Protein AF-A0A426SH55-F1 (afdb_monomer_lite)

Structure (mmCIF, N/CA/C/O backbone):
data_AF-A0A426SH55-F1
#
_entry.id   AF-A0A426SH55-F1
#
loop_
_atom_site.group_PDB
_atom_site.id
_atom_site.type_symbol
_atom_site.label_atom_id
_atom_site.label_alt_id
_atom_site.label_comp_id
_atom_site.label_asym_id
_atom_site.label_entity_id
_atom_site.label_seq_id
_atom_site.pdbx_PDB_ins_code
_atom_site.Cartn_x
_atom_site.Cartn_y
_atom_site.Cartn_z
_atom_site.occupancy
_atom_site.B_iso_or_equiv
_atom_site.auth_seq_id
_atom_site.auth_comp_id
_atom_site.auth_asym_id
_atom_site.auth_atom_id
_atom_site.pdbx_PDB_model_num
ATOM 1 N N . MET A 1 1 ? -6.115 3.523 8.855 1.00 94.12 1 MET A N 1
ATOM 2 C CA . MET A 1 1 ? -4.744 3.290 8.338 1.00 94.12 1 MET A CA 1
ATOM 3 C C . MET A 1 1 ? -4.832 2.738 6.921 1.00 94.12 1 MET A C 1
AT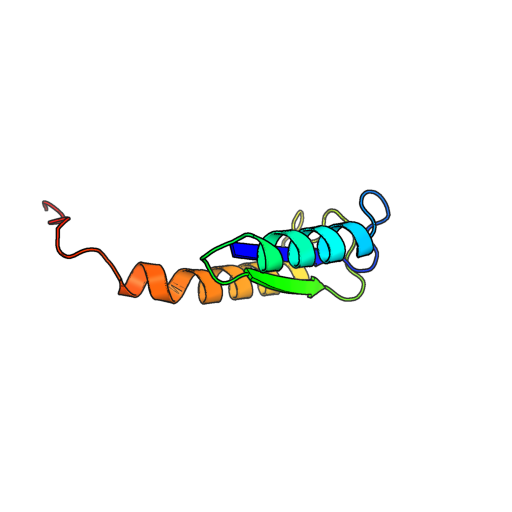OM 5 O O . MET A 1 1 ? -5.774 2.000 6.648 1.00 94.12 1 MET A O 1
ATOM 9 N N . LEU A 1 2 ? -3.887 3.084 6.045 1.00 96.94 2 LEU A N 1
ATOM 10 C CA . LEU A 1 2 ? -3.792 2.583 4.670 1.00 96.94 2 LEU A CA 1
ATOM 11 C C . LEU A 1 2 ? -2.449 1.857 4.476 1.00 96.94 2 LEU A C 1
ATOM 13 O O . LEU A 1 2 ? -1.415 2.395 4.860 1.00 96.94 2 LEU A O 1
ATOM 17 N N . VAL A 1 3 ? -2.470 0.656 3.891 1.00 97.62 3 VAL A N 1
ATOM 18 C CA . VAL A 1 3 ? -1.282 -0.138 3.525 1.00 97.62 3 VAL A CA 1
ATOM 19 C C . VAL A 1 3 ? -1.241 -0.300 2.004 1.00 97.62 3 VAL A C 1
ATOM 21 O O . VAL A 1 3 ? -2.208 -0.780 1.415 1.00 97.62 3 VAL A O 1
ATOM 24 N N . LEU A 1 4 ? -0.138 0.083 1.363 1.00 97.31 4 LEU A N 1
ATOM 25 C CA . LEU A 1 4 ? 0.071 -0.053 -0.082 1.00 97.31 4 LEU A CA 1
ATOM 26 C C . LEU A 1 4 ? 1.308 -0.913 -0.332 1.00 97.31 4 LEU A C 1
ATOM 28 O O . LEU A 1 4 ? 2.333 -0.668 0.299 1.00 97.31 4 LEU A O 1
ATOM 32 N N . HIS A 1 5 ? 1.228 -1.902 -1.228 1.00 98.00 5 HIS A N 1
ATOM 33 C CA . HIS A 1 5 ? 2.365 -2.796 -1.488 1.00 98.00 5 HIS A CA 1
ATOM 34 C C . HIS A 1 5 ? 2.473 -3.248 -2.944 1.00 98.00 5 HIS A C 1
ATOM 36 O O . HIS A 1 5 ? 1.463 -3.502 -3.598 1.00 98.00 5 HIS A O 1
ATOM 42 N N . GLY A 1 6 ? 3.693 -3.399 -3.457 1.00 97.62 6 GLY A N 1
ATOM 43 C CA . GLY A 1 6 ? 3.936 -3.937 -4.797 1.00 97.62 6 GLY A CA 1
ATOM 44 C C . GLY A 1 6 ? 3.883 -5.466 -4.835 1.00 97.62 6 GLY A C 1
ATOM 45 O O . GLY A 1 6 ? 4.518 -6.133 -4.024 1.00 97.62 6 GLY A O 1
ATOM 46 N N . THR A 1 7 ? 3.160 -6.059 -5.790 1.00 98.00 7 THR A N 1
ATOM 47 C CA . THR A 1 7 ? 3.007 -7.531 -5.831 1.00 98.00 7 THR A CA 1
ATOM 48 C C . THR A 1 7 ? 4.281 -8.283 -6.221 1.00 98.00 7 THR A C 1
ATOM 50 O O . THR A 1 7 ? 4.325 -9.501 -6.068 1.00 98.00 7 THR A O 1
ATOM 53 N N . LEU A 1 8 ? 5.282 -7.597 -6.779 1.00 97.69 8 LEU A N 1
ATOM 54 C CA . LEU A 1 8 ? 6.562 -8.180 -7.191 1.00 97.69 8 LEU A CA 1
ATOM 55 C C . LEU A 1 8 ? 7.738 -7.664 -6.352 1.00 97.69 8 LEU A C 1
ATOM 57 O O . LEU A 1 8 ? 8.880 -7.790 -6.785 1.00 97.69 8 LEU A O 1
ATOM 61 N N . ASP A 1 9 ? 7.478 -7.083 -5.181 1.00 97.69 9 ASP A N 1
ATOM 62 C CA . ASP A 1 9 ? 8.527 -6.707 -4.237 1.00 97.69 9 ASP A CA 1
ATOM 63 C C . ASP A 1 9 ? 9.350 -7.942 -3.820 1.00 97.69 9 ASP A C 1
ATOM 65 O O . ASP A 1 9 ? 8.834 -8.897 -3.232 1.00 97.69 9 ASP A O 1
ATOM 69 N N . ASN A 1 10 ? 10.635 -7.925 -4.173 1.00 95.31 10 ASN A N 1
ATOM 70 C CA . ASN A 1 10 ? 11.596 -8.989 -3.902 1.00 95.31 10 ASN A CA 1
ATOM 71 C C . ASN A 1 10 ? 12.435 -8.749 -2.636 1.00 95.31 10 ASN A C 1
ATOM 73 O O . ASN A 1 10 ? 13.206 -9.630 -2.256 1.00 95.31 10 ASN A O 1
ATOM 77 N N . TRP A 1 11 ? 12.315 -7.582 -2.001 1.00 97.50 11 TRP A N 1
ATOM 78 C CA . TRP A 1 11 ? 12.973 -7.259 -0.732 1.00 97.50 11 TRP A CA 1
ATOM 79 C C . TRP A 1 11 ? 12.040 -7.552 0.441 1.00 97.50 11 TRP A C 1
ATOM 81 O O . TRP A 1 11 ? 12.456 -8.138 1.439 1.00 97.50 11 TRP A O 1
ATOM 91 N N . VAL A 1 12 ? 10.766 -7.192 0.288 1.00 97.06 12 VAL A N 1
ATOM 92 C CA . VAL A 1 12 ? 9.697 -7.406 1.264 1.00 97.06 12 VAL A CA 1
ATOM 93 C C . VAL A 1 12 ? 8.529 -8.083 0.539 1.00 97.06 12 VAL A C 1
ATOM 95 O O . VAL A 1 12 ? 7.730 -7.409 -0.111 1.00 97.06 12 VAL A O 1
ATOM 98 N N . PRO A 1 13 ? 8.398 -9.420 0.604 1.00 97.19 13 PRO A N 1
ATOM 99 C CA . PRO A 1 13 ? 7.347 -10.127 -0.121 1.00 97.19 13 PRO A CA 1
ATOM 100 C C . PRO A 1 13 ? 5.945 -9.623 0.237 1.00 97.19 13 PRO A C 1
ATOM 102 O O . PRO A 1 13 ? 5.644 -9.394 1.408 1.00 97.19 13 PRO A O 1
ATOM 105 N N . VAL A 1 14 ? 5.047 -9.548 -0.755 1.00 98.31 14 VAL A N 1
ATOM 106 C CA . VAL A 1 14 ? 3.663 -9.048 -0.588 1.00 98.31 14 VAL A CA 1
ATOM 107 C C . VAL A 1 14 ? 2.882 -9.732 0.539 1.00 98.31 14 VAL A C 1
ATOM 109 O O . VAL A 1 14 ? 2.022 -9.114 1.164 1.00 98.31 14 VAL A O 1
ATOM 112 N N . GLN A 1 15 ? 3.212 -10.986 0.859 1.00 98.44 15 GLN A N 1
ATOM 113 C CA . GLN A 1 15 ? 2.590 -11.696 1.971 1.00 98.44 15 GLN A CA 1
ATOM 114 C C . GLN A 1 15 ? 2.818 -10.993 3.318 1.00 98.44 15 GLN A C 1
ATOM 116 O O . GLN A 1 15 ? 1.890 -10.925 4.113 1.00 98.44 15 GLN A O 1
ATOM 121 N N . GLN A 1 16 ? 3.981 -10.375 3.543 1.00 98.31 16 GLN A N 1
ATOM 122 C CA . GLN A 1 16 ? 4.245 -9.643 4.786 1.00 98.31 16 GLN A CA 1
ATOM 123 C C . GLN A 1 16 ? 3.329 -8.420 4.937 1.00 98.31 16 GLN A C 1
ATOM 125 O O . GLN A 1 16 ? 2.837 -8.145 6.030 1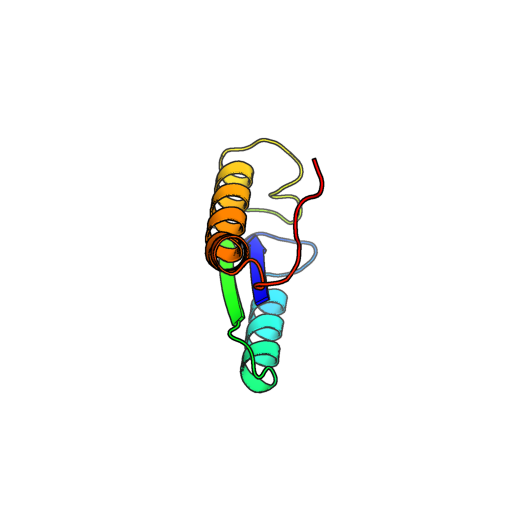.00 98.31 16 GLN A O 1
ATOM 130 N N . ALA A 1 17 ? 3.028 -7.717 3.840 1.00 98.12 17 ALA A N 1
ATOM 131 C CA . ALA A 1 17 ? 2.071 -6.611 3.856 1.00 98.12 17 ALA A CA 1
ATOM 132 C C . ALA A 1 17 ? 0.634 -7.090 4.128 1.00 98.12 17 ALA A C 1
ATOM 134 O O . ALA A 1 17 ? -0.117 -6.425 4.849 1.00 98.12 17 ALA A O 1
ATOM 135 N N . ARG A 1 18 ? 0.253 -8.262 3.601 1.00 98.38 18 ARG A N 1
ATOM 136 C CA . ARG A 1 18 ? -1.042 -8.902 3.897 1.00 98.38 18 ARG A CA 1
ATOM 137 C C . ARG A 1 18 ? -1.150 -9.294 5.368 1.00 98.38 18 ARG A C 1
ATOM 139 O O . ARG A 1 18 ? -2.170 -9.000 5.990 1.00 98.38 18 ARG A O 1
ATOM 146 N N . ASP A 1 19 ? -0.100 -9.897 5.918 1.00 98.56 19 ASP A N 1
ATOM 147 C CA . ASP A 1 19 ? -0.041 -10.322 7.319 1.00 98.56 19 ASP A CA 1
ATOM 148 C C . ASP A 1 19 ? -0.125 -9.111 8.258 1.00 98.56 19 ASP A C 1
ATOM 150 O O . ASP A 1 19 ? -0.904 -9.115 9.214 1.00 98.56 19 ASP A O 1
ATOM 154 N N . LEU A 1 20 ? 0.588 -8.025 7.933 1.00 98.06 20 LEU A N 1
ATOM 155 C CA . LEU A 1 20 ? 0.483 -6.750 8.643 1.00 98.06 20 LEU A CA 1
ATOM 156 C C . LEU A 1 20 ? -0.948 -6.200 8.601 1.00 98.06 20 LEU A C 1
ATOM 158 O O . LEU A 1 20 ? -1.502 -5.839 9.639 1.00 98.06 20 LEU A O 1
ATOM 162 N N . ALA A 1 21 ? -1.571 -6.148 7.421 1.00 98.38 21 ALA A N 1
ATOM 163 C CA . ALA A 1 21 ? -2.938 -5.653 7.286 1.00 98.38 21 ALA A CA 1
ATOM 164 C C . ALA A 1 21 ? -3.939 -6.511 8.079 1.00 98.38 21 ALA A C 1
ATOM 166 O O . ALA A 1 21 ? -4.849 -5.964 8.703 1.00 98.38 21 ALA A O 1
ATOM 167 N N . ALA A 1 22 ? -3.773 -7.836 8.093 1.00 98.38 22 ALA A N 1
ATOM 168 C CA . ALA A 1 22 ? -4.598 -8.745 8.886 1.00 98.38 22 ALA A CA 1
ATOM 169 C C . ALA A 1 22 ? -4.415 -8.513 10.394 1.00 98.38 22 ALA A C 1
ATOM 171 O O . ALA A 1 22 ? -5.403 -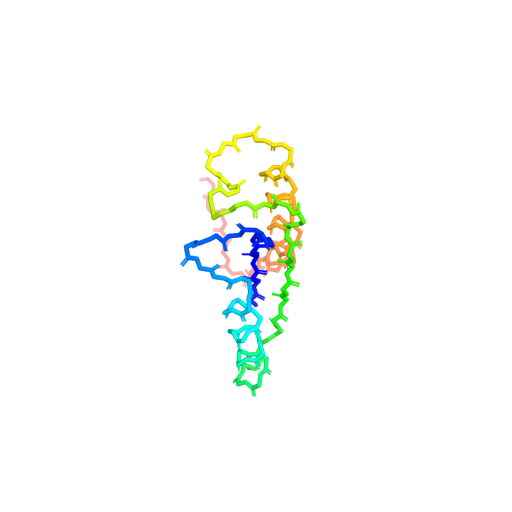8.384 11.118 1.00 98.38 22 ALA A O 1
ATOM 172 N N . HIS A 1 23 ? -3.169 -8.385 10.856 1.00 98.25 23 HIS A N 1
ATOM 173 C CA . HIS A 1 23 ? -2.860 -8.097 12.255 1.00 98.25 23 HIS A CA 1
ATOM 174 C C . HIS A 1 23 ? -3.465 -6.761 12.711 1.00 98.25 23 HIS A C 1
ATOM 176 O O . HIS A 1 23 ? -4.145 -6.696 13.735 1.00 98.25 23 HIS A O 1
ATOM 182 N N . LEU A 1 24 ? -3.292 -5.702 11.915 1.00 98.12 24 LEU A N 1
ATOM 183 C CA . LEU A 1 24 ? -3.857 -4.383 12.202 1.00 98.12 24 LEU A CA 1
ATOM 184 C C . LEU A 1 24 ? -5.388 -4.410 12.230 1.00 98.12 24 LEU A C 1
ATOM 186 O O . LEU A 1 24 ? -5.985 -3.794 13.108 1.00 98.12 24 LEU A O 1
ATOM 190 N N . ARG A 1 25 ? -6.036 -5.139 11.311 1.00 97.94 25 ARG A N 1
ATOM 191 C CA . ARG A 1 25 ? -7.501 -5.304 11.314 1.00 97.94 25 ARG A CA 1
ATOM 192 C C . ARG A 1 25 ? -8.012 -6.014 12.561 1.00 97.94 25 ARG A C 1
ATOM 194 O O . ARG A 1 25 ? -9.102 -5.695 13.016 1.00 97.94 25 ARG A O 1
ATOM 201 N N . ALA A 1 26 ? -7.250 -6.964 13.097 1.00 98.06 26 ALA A N 1
ATOM 202 C CA . ALA A 1 26 ? -7.647 -7.701 14.290 1.00 98.06 26 ALA A CA 1
ATOM 203 C C . ALA A 1 26 ? -7.541 -6.862 15.576 1.00 98.06 26 ALA A C 1
ATOM 205 O O . ALA A 1 26 ? -8.306 -7.092 16.508 1.00 98.06 26 ALA A O 1
ATOM 206 N N . GLY A 1 27 ? -6.596 -5.915 15.642 1.00 97.31 27 GLY A N 1
ATOM 207 C CA . GLY A 1 27 ? -6.288 -5.172 16.871 1.00 97.31 27 GLY A CA 1
ATOM 208 C C . GLY A 1 27 ? -6.650 -3.684 16.876 1.00 97.31 27 GLY A C 1
ATOM 209 O O . GLY A 1 27 ? -6.674 -3.075 17.944 1.00 97.31 27 GLY A O 1
ATOM 210 N N . SER A 1 28 ? -6.895 -3.065 15.719 1.00 96.31 28 SER A N 1
ATOM 211 C CA . SER A 1 28 ? -7.145 -1.623 15.645 1.00 96.31 28 SER A CA 1
ATOM 212 C C . SER A 1 28 ? -8.627 -1.286 15.843 1.00 96.31 28 SER A C 1
ATOM 214 O O . SER A 1 28 ? -9.474 -1.883 15.180 1.00 96.31 28 SER A O 1
ATOM 216 N N . PRO A 1 29 ? -8.965 -0.274 16.668 1.00 95.25 29 PRO A N 1
ATOM 217 C CA . PRO A 1 29 ? -10.322 0.275 16.717 1.00 95.25 29 PRO A CA 1
ATOM 218 C C . PRO A 1 29 ? -10.667 1.109 15.470 1.00 95.25 29 PRO A C 1
ATOM 220 O O . PRO A 1 29 ? -11.825 1.472 15.274 1.00 95.25 29 PRO A O 1
ATOM 223 N N . SER A 1 30 ? -9.676 1.426 14.630 1.00 93.50 30 SER A N 1
ATOM 224 C CA . SER A 1 30 ? -9.838 2.240 13.426 1.00 93.50 30 SER A CA 1
ATOM 225 C C . SER A 1 30 ? -9.820 1.373 12.160 1.00 93.50 30 SER A C 1
ATOM 227 O O . SER A 1 30 ? -9.064 0.402 12.096 1.00 93.50 30 SER A O 1
ATOM 229 N N . PRO A 1 31 ? -10.563 1.740 11.097 1.00 93.88 31 PRO A N 1
ATOM 230 C CA . PRO A 1 31 ? -10.538 1.005 9.835 1.00 93.88 31 PRO A CA 1
ATOM 231 C C . PRO A 1 31 ? -9.135 0.894 9.215 1.00 93.88 31 PRO A C 1
ATOM 233 O O . PRO A 1 31 ? -8.358 1.860 9.181 1.00 93.88 31 PRO A O 1
ATOM 236 N N . VAL A 1 32 ? -8.831 -0.287 8.670 1.00 97.19 32 VAL A N 1
ATOM 237 C CA . VAL A 1 32 ? -7.568 -0.597 7.983 1.00 97.19 32 VAL A CA 1
ATOM 238 C C . VAL A 1 32 ? -7.846 -1.003 6.537 1.00 97.19 32 VAL A C 1
ATOM 240 O O . VAL A 1 32 ? -8.406 -2.071 6.256 1.00 97.19 32 VAL A O 1
ATOM 243 N N . LEU A 1 33 ? -7.414 -0.153 5.612 1.00 96.56 33 LEU A N 1
ATOM 244 C CA . LEU A 1 33 ? -7.474 -0.384 4.174 1.00 96.56 33 LEU A CA 1
ATOM 245 C C . LEU A 1 33 ? -6.128 -0.920 3.685 1.00 96.56 33 LEU A C 1
ATOM 247 O O . LEU A 1 33 ? -5.076 -0.519 4.178 1.00 96.56 33 LEU A O 1
ATOM 251 N N . SER A 1 34 ? -6.159 -1.825 2.711 1.00 97.25 34 SER A N 1
ATOM 252 C CA . SER A 1 34 ? -4.955 -2.331 2.053 1.00 97.25 34 SER A CA 1
ATOM 253 C C . SER A 1 34 ? -5.183 -2.409 0.551 1.00 97.25 34 SER A C 1
ATOM 255 O O . SER A 1 34 ? -6.231 -2.908 0.139 1.00 97.25 34 SER A O 1
ATOM 257 N N . ALA A 1 35 ? -4.214 -1.979 -0.251 1.00 96.94 35 ALA A N 1
ATOM 258 C CA . ALA A 1 35 ? -4.230 -2.169 -1.696 1.00 96.94 35 ALA A CA 1
ATOM 259 C C . ALA A 1 35 ? -2.875 -2.673 -2.198 1.00 96.94 35 ALA A C 1
ATOM 261 O O . ALA A 1 35 ? -1.815 -2.292 -1.704 1.00 96.94 35 ALA A O 1
ATOM 262 N N . GLU A 1 36 ? -2.925 -3.540 -3.201 1.00 97.44 36 GLU A N 1
ATOM 263 C CA . GLU A 1 36 ? -1.745 -4.088 -3.857 1.00 97.44 36 GLU A CA 1
ATOM 264 C C . GLU A 1 36 ? -1.612 -3.483 -5.251 1.00 97.44 36 GLU A C 1
ATOM 266 O O . GLU A 1 36 ? -2.612 -3.291 -5.943 1.00 97.44 36 GLU A O 1
ATOM 271 N N . LEU A 1 37 ? -0.381 -3.196 -5.668 1.00 96.50 37 LEU A N 1
ATOM 272 C CA . LEU A 1 37 ? -0.057 -2.660 -6.983 1.00 96.50 37 LEU A CA 1
ATOM 273 C C . LEU A 1 37 ? 0.460 -3.784 -7.890 1.00 96.50 37 LEU A C 1
ATOM 275 O O . LEU A 1 37 ? 1.616 -4.206 -7.735 1.00 96.50 37 LEU A O 1
ATOM 279 N N . PRO A 1 38 ? -0.345 -4.262 -8.861 1.00 95.19 38 PRO A N 1
ATOM 280 C CA . PRO A 1 38 ? 0.059 -5.351 -9.737 1.00 95.19 38 PRO A CA 1
ATOM 281 C C . PRO A 1 38 ? 1.336 -5.029 -10.518 1.00 95.19 38 PRO A C 1
ATOM 283 O O . PRO A 1 38 ? 1.465 -3.998 -11.193 1.00 95.19 38 PRO A O 1
ATOM 286 N N . GLY A 1 39 ? 2.298 -5.941 -10.423 1.00 94.81 39 GLY A N 1
ATOM 287 C CA . GLY A 1 39 ? 3.579 -5.859 -11.115 1.00 94.81 39 GLY A CA 1
ATOM 288 C C . GLY A 1 39 ? 4.566 -4.846 -10.530 1.00 94.81 39 GLY A C 1
ATOM 289 O O . GLY A 1 39 ? 5.626 -4.643 -11.119 1.00 94.81 39 GLY A O 1
ATOM 290 N N . ALA A 1 40 ? 4.238 -4.175 -9.423 1.00 96.38 40 ALA A N 1
ATOM 291 C CA . ALA A 1 40 ? 5.116 -3.168 -8.840 1.00 96.38 40 ALA A CA 1
ATOM 292 C C . ALA A 1 40 ? 6.194 -3.803 -7.941 1.00 96.38 40 ALA A C 1
ATOM 294 O O . ALA A 1 40 ? 5.931 -4.790 -7.254 1.00 96.38 40 ALA A O 1
ATOM 295 N N . GLN A 1 41 ? 7.403 -3.238 -7.989 1.00 95.62 41 GLN A N 1
ATOM 296 C CA . GLN A 1 41 ? 8.556 -3.591 -7.147 1.00 95.62 41 GLN A CA 1
ATOM 297 C C . GLN A 1 41 ? 8.535 -2.786 -5.837 1.00 95.62 41 GLN A C 1
ATOM 299 O O . GLN A 1 41 ? 7.648 -1.957 -5.660 1.00 95.62 41 GLN A O 1
ATOM 304 N N . HIS A 1 42 ? 9.528 -2.979 -4.964 1.00 96.75 42 HIS A N 1
ATOM 305 C CA . HIS A 1 42 ? 9.671 -2.253 -3.694 1.00 96.75 42 HIS A CA 1
ATOM 306 C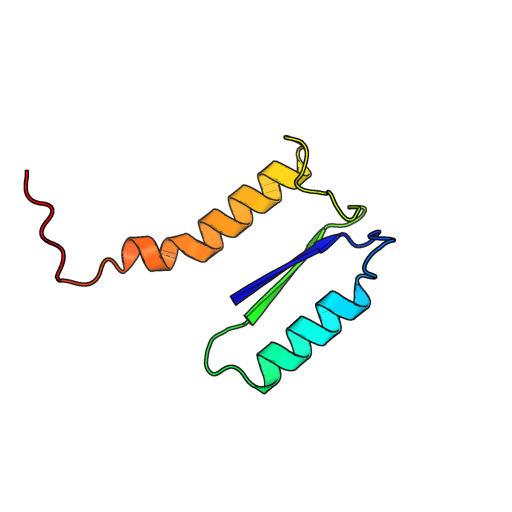 C . HIS A 1 42 ? 9.571 -0.723 -3.853 1.00 96.75 42 HIS A C 1
ATOM 308 O O . HIS A 1 42 ? 8.744 -0.077 -3.225 1.00 96.75 42 HIS A O 1
ATOM 314 N N . GLY A 1 43 ? 10.362 -0.146 -4.764 1.00 95.31 43 GLY A N 1
ATOM 315 C CA . GLY A 1 43 ? 10.402 1.298 -5.024 1.00 95.31 43 GLY A CA 1
ATOM 316 C C . GLY A 1 43 ? 9.363 1.779 -6.039 1.00 95.31 43 GLY A C 1
ATOM 317 O O . GLY A 1 43 ? 9.711 2.508 -6.971 1.00 95.31 43 GLY A O 1
ATOM 318 N N . PHE A 1 44 ? 8.108 1.330 -5.929 1.00 94.44 44 PHE A N 1
ATOM 319 C CA . PHE A 1 44 ? 7.036 1.704 -6.867 1.00 94.44 44 PHE A CA 1
ATOM 320 C C . PHE A 1 44 ? 6.722 3.210 -6.885 1.00 94.44 44 PHE A C 1
ATOM 322 O O . PHE A 1 44 ? 6.095 3.700 -7.830 1.00 94.44 44 PHE A O 1
ATOM 329 N N . ASP A 1 45 ? 7.167 3.924 -5.858 1.00 93.75 45 ASP A N 1
ATOM 330 C CA . ASP A 1 45 ? 6.929 5.332 -5.573 1.00 93.75 45 ASP A CA 1
ATOM 331 C C . ASP A 1 45 ? 8.158 6.240 -5.784 1.00 93.75 45 ASP A C 1
ATOM 333 O O . ASP A 1 45 ? 8.046 7.459 -5.691 1.00 93.75 45 ASP A O 1
ATOM 337 N N . VAL A 1 46 ? 9.322 5.681 -6.129 1.00 95.12 46 VAL A N 1
ATOM 338 C CA . VAL A 1 46 ? 10.576 6.449 -6.271 1.00 95.12 46 VAL A CA 1
ATOM 339 C C . VAL A 1 46 ? 10.557 7.385 -7.485 1.00 95.12 46 VAL A C 1
ATOM 341 O O . VAL A 1 46 ? 11.151 8.462 -7.467 1.00 95.12 46 VAL A O 1
ATOM 344 N N . PHE A 1 47 ? 9.877 6.985 -8.561 1.00 93.50 47 PHE A N 1
ATOM 345 C CA . PHE A 1 47 ? 9.803 7.753 -9.804 1.00 93.50 47 PHE A CA 1
ATOM 346 C C . PHE A 1 47 ? 8.372 8.189 -10.093 1.00 93.50 47 PHE A C 1
ATOM 348 O O . PHE A 1 47 ? 7.437 7.432 -9.839 1.00 93.50 47 PHE A O 1
ATOM 355 N N . ALA A 1 48 ? 8.217 9.347 -10.748 1.00 93.62 48 ALA A N 1
ATOM 356 C CA . ALA A 1 48 ? 6.944 9.915 -11.214 1.00 93.62 48 ALA A CA 1
ATOM 357 C C . ALA A 1 48 ? 6.290 9.109 -12.366 1.00 93.62 48 ALA A C 1
ATOM 359 O O . ALA A 1 48 ? 6.003 9.607 -13.461 1.00 93.62 48 ALA A O 1
ATOM 360 N N . SER A 1 49 ? 6.061 7.827 -12.111 1.00 93.94 49 SER A N 1
ATOM 361 C CA . SER A 1 49 ? 5.447 6.850 -12.996 1.00 93.94 49 SER A CA 1
ATOM 362 C C . SER A 1 49 ? 3.914 6.902 -12.904 1.00 93.94 49 SER A C 1
ATOM 364 O O . SER A 1 49 ? 3.358 7.501 -11.980 1.00 93.94 49 SER A O 1
ATOM 366 N N . PRO A 1 50 ? 3.185 6.251 -13.827 1.00 92.69 50 PRO A N 1
ATOM 367 C CA . PRO A 1 50 ? 1.739 6.078 -13.685 1.00 92.69 50 PRO A CA 1
ATOM 368 C C . PRO A 1 50 ? 1.334 5.380 -12.376 1.00 92.69 50 PRO A C 1
ATOM 370 O O . PRO A 1 50 ? 0.312 5.726 -11.795 1.00 92.69 50 PRO A O 1
ATOM 373 N N . ARG A 1 51 ? 2.155 4.442 -11.877 1.00 91.69 51 ARG A N 1
ATOM 374 C CA . ARG A 1 51 ? 1.904 3.759 -10.597 1.00 91.69 51 ARG A CA 1
ATOM 375 C C . ARG A 1 51 ? 2.036 4.714 -9.415 1.00 91.69 51 ARG A C 1
ATOM 377 O O . ARG A 1 51 ? 1.161 4.723 -8.564 1.00 91.69 51 ARG A O 1
ATOM 384 N N . PHE A 1 52 ? 3.073 5.551 -9.412 1.00 95.31 52 PHE A N 1
ATOM 385 C CA . PHE A 1 52 ? 3.242 6.594 -8.401 1.00 95.31 52 PHE A CA 1
ATOM 386 C C . PHE A 1 52 ? 2.043 7.546 -8.368 1.00 95.31 52 PHE A C 1
ATOM 388 O O . PHE A 1 52 ? 1.500 7.799 -7.302 1.00 95.31 52 PHE A O 1
ATOM 395 N N . ARG A 1 53 ? 1.568 8.016 -9.531 1.00 95.75 53 ARG A N 1
ATOM 396 C CA . ARG A 1 53 ? 0.382 8.890 -9.583 1.00 95.75 53 ARG A CA 1
ATOM 397 C C . ARG A 1 53 ? -0.857 8.208 -8.998 1.00 95.75 53 ARG A C 1
ATOM 399 O O . ARG A 1 53 ? -1.537 8.809 -8.185 1.00 95.75 53 ARG A O 1
ATOM 406 N N . ALA A 1 54 ? -1.087 6.933 -9.316 1.00 94.19 54 ALA A N 1
ATOM 407 C CA . ALA A 1 54 ? -2.195 6.178 -8.730 1.00 94.19 54 ALA A CA 1
ATOM 408 C C . ALA A 1 54 ? -2.079 6.019 -7.198 1.00 94.19 54 ALA A C 1
ATOM 410 O O . ALA A 1 54 ? -3.096 6.005 -6.506 1.00 94.19 54 ALA A O 1
ATOM 411 N N . VAL A 1 55 ? -0.857 5.907 -6.662 1.00 96.31 55 VAL A N 1
ATOM 412 C CA . VAL A 1 55 ? -0.606 5.916 -5.210 1.00 96.31 55 VAL A CA 1
ATOM 413 C C . VAL A 1 55 ? -0.973 7.265 -4.606 1.00 96.31 55 VAL A C 1
ATOM 415 O O . VAL A 1 55 ? -1.691 7.288 -3.610 1.00 96.31 55 VAL A O 1
ATOM 418 N N . VAL A 1 56 ? -0.524 8.365 -5.216 1.00 96.81 56 VAL A N 1
ATOM 419 C CA . VAL A 1 56 ? -0.858 9.728 -4.774 1.00 96.81 56 VAL A CA 1
ATOM 420 C C . VAL A 1 56 ? -2.374 9.926 -4.765 1.00 96.81 56 VAL A C 1
ATOM 422 O O . VAL A 1 56 ? -2.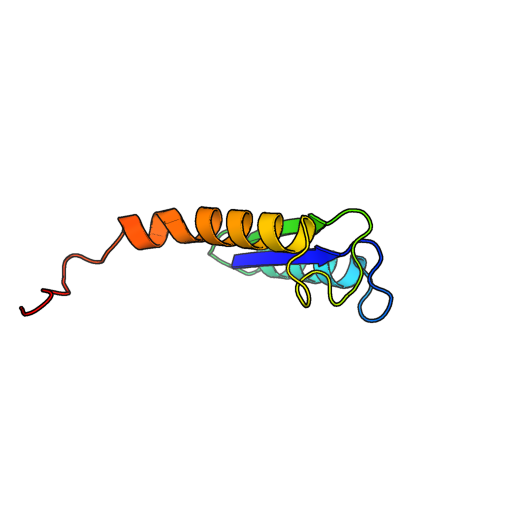919 10.237 -3.710 1.00 96.81 56 VAL A O 1
ATOM 425 N N . ASP A 1 57 ? -3.065 9.613 -5.865 1.00 95.75 57 ASP A N 1
ATOM 426 C CA . ASP A 1 57 ? -4.530 9.706 -5.956 1.00 95.75 57 ASP A CA 1
ATOM 427 C C . ASP A 1 57 ? -5.226 8.873 -4.860 1.00 95.75 57 ASP A C 1
ATOM 429 O O . ASP A 1 57 ? -6.250 9.266 -4.297 1.00 95.75 57 ASP A O 1
ATOM 433 N N . GLY A 1 58 ? -4.687 7.688 -4.555 1.00 94.81 58 GLY A N 1
ATOM 434 C CA . GLY A 1 58 ? -5.196 6.816 -3.498 1.00 94.81 58 GLY A CA 1
ATOM 435 C C . GLY A 1 58 ? -5.010 7.400 -2.095 1.00 94.81 58 GLY A C 1
ATOM 436 O O . GLY A 1 58 ? -5.922 7.302 -1.271 1.00 94.81 58 GLY A O 1
ATOM 437 N N . ILE A 1 59 ? -3.858 8.022 -1.830 1.00 96.00 59 ILE A N 1
ATOM 438 C CA . ILE A 1 59 ? -3.559 8.701 -0.562 1.00 96.00 59 ILE A CA 1
ATOM 439 C C . ILE A 1 59 ? -4.452 9.931 -0.394 1.00 96.00 59 ILE A C 1
ATOM 441 O O . ILE A 1 59 ? -5.058 10.085 0.664 1.00 96.00 59 ILE A O 1
ATOM 445 N N . GLU A 1 60 ? -4.599 10.759 -1.429 1.00 95.94 60 GLU A N 1
ATOM 446 C CA . GLU A 1 60 ? -5.479 11.935 -1.406 1.00 95.94 60 GLU A CA 1
ATOM 447 C C . GLU A 1 60 ? -6.920 11.535 -1.073 1.00 95.94 60 GLU A C 1
ATOM 449 O O . GLU A 1 60 ? -7.520 12.071 -0.145 1.00 95.94 60 GLU A O 1
ATOM 454 N N . ARG A 1 61 ? -7.463 10.508 -1.740 1.00 94.38 61 ARG A N 1
ATOM 455 C CA . ARG A 1 61 ? -8.816 9.999 -1.442 1.00 94.38 61 ARG A CA 1
ATOM 456 C C . ARG A 1 61 ? -8.949 9.421 -0.037 1.00 94.38 61 ARG A C 1
ATOM 458 O O . ARG A 1 61 ? -10.026 9.492 0.548 1.00 94.38 61 ARG A O 1
ATOM 465 N N . PHE A 1 62 ? -7.888 8.814 0.490 1.00 94.12 62 PHE A N 1
ATOM 466 C CA . PHE A 1 62 ? -7.881 8.302 1.856 1.00 94.12 62 PHE A CA 1
ATOM 467 C C . PHE A 1 62 ? -7.895 9.434 2.894 1.00 94.12 62 PHE A C 1
ATOM 469 O O . PHE A 1 62 ? -8.510 9.274 3.949 1.00 94.12 62 PHE A O 1
ATOM 476 N N . LEU A 1 63 ? -7.242 10.561 2.598 1.00 94.25 63 LEU A N 1
ATOM 477 C CA . LEU A 1 63 ? -7.134 11.711 3.497 1.00 94.25 63 LEU A CA 1
ATOM 478 C C . LEU A 1 63 ? -8.277 12.721 3.352 1.00 94.25 63 LEU A C 1
ATOM 480 O O . LEU A 1 63 ? -8.571 13.396 4.333 1.00 94.25 63 LEU A O 1
ATOM 484 N N . ALA A 1 64 ? -8.956 12.785 2.202 1.00 93.56 64 ALA A N 1
ATOM 485 C CA . ALA A 1 64 ? -10.018 13.758 1.929 1.00 93.56 64 ALA A CA 1
ATOM 486 C C . ALA A 1 64 ? -11.056 13.913 3.067 1.00 93.56 64 ALA A C 1
ATOM 488 O O . ALA A 1 64 ? -11.341 15.044 3.455 1.00 93.56 64 ALA A O 1
ATOM 489 N N . PRO A 1 65 ? -11.554 12.835 3.715 1.00 89.62 65 PRO A N 1
ATOM 490 C CA . PRO A 1 65 ? -12.503 12.992 4.819 1.00 89.62 65 PRO A CA 1
ATOM 491 C C . PRO A 1 65 ? -11.943 13.736 6.042 1.00 89.62 65 PRO A C 1
ATOM 493 O O . PRO A 1 65 ? -12.721 14.307 6.804 1.00 89.62 65 PRO A O 1
ATOM 496 N N . LEU A 1 66 ? -10.623 13.706 6.265 1.00 84.44 66 LEU A N 1
ATOM 497 C CA . LEU A 1 66 ? -9.962 14.415 7.367 1.00 84.44 66 LEU A CA 1
ATOM 498 C C . LEU A 1 66 ? -9.854 15.915 7.093 1.00 84.44 66 LEU A C 1
ATOM 500 O O . LEU A 1 66 ? -9.932 16.706 8.028 1.00 84.44 66 LEU A O 1
ATOM 504 N N . GLU A 1 67 ? -9.691 16.295 5.828 1.00 77.00 67 GLU A N 1
ATOM 505 C CA . GLU A 1 67 ? -9.651 17.696 5.401 1.00 77.00 67 GLU A CA 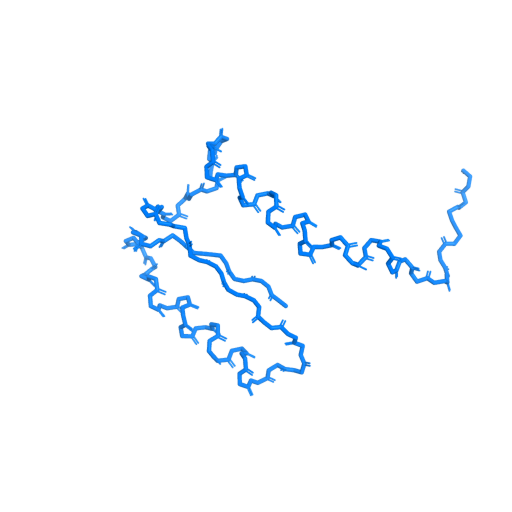1
ATOM 506 C C . GLU A 1 67 ? -11.040 18.338 5.519 1.00 77.00 67 GLU A C 1
ATOM 508 O O . GLU A 1 67 ? -11.168 19.470 5.984 1.00 77.00 67 GLU A O 1
ATOM 513 N N . ASP A 1 68 ? -12.088 17.569 5.210 1.00 74.56 68 ASP A N 1
ATOM 514 C CA . ASP A 1 68 ? -13.484 17.978 5.401 1.00 74.56 68 ASP A CA 1
ATOM 515 C C . ASP A 1 68 ? -13.889 18.058 6.887 1.00 74.56 68 ASP A C 1
ATOM 517 O O . ASP A 1 68 ? -14.857 18.734 7.238 1.00 74.56 68 ASP A O 1
ATOM 521 N N . HIS A 1 69 ? -13.158 17.367 7.769 1.00 57.47 69 HIS A N 1
ATOM 522 C CA . HIS A 1 69 ? -13.382 17.324 9.219 1.00 57.47 69 HIS A CA 1
ATOM 523 C C . HIS A 1 69 ? -12.461 18.274 10.003 1.00 57.47 69 HIS A C 1
ATOM 525 O O . HIS A 1 69 ? -12.185 17.997 11.174 1.00 57.47 69 HIS A O 1
ATOM 531 N N . GLU A 1 70 ? -12.009 19.391 9.408 1.00 55.84 70 GLU A N 1
ATOM 532 C CA . GLU A 1 70 ? -11.328 20.477 10.140 1.00 55.84 70 GLU A CA 1
ATOM 533 C C . GLU A 1 70 ? -12.041 20.696 11.491 1.00 55.84 70 GLU A C 1
ATOM 535 O O . GLU A 1 70 ? -13.228 21.052 11.519 1.00 55.84 70 GLU A O 1
ATOM 540 N N . PRO A 1 71 ? -11.379 20.409 12.629 1.00 52.25 71 PRO A N 1
ATOM 541 C CA . PRO A 1 71 ? -12.034 20.484 13.919 1.00 52.25 71 PRO A CA 1
ATOM 542 C C . PRO A 1 71 ? -12.468 21.930 14.127 1.00 52.25 71 PRO A C 1
ATOM 544 O O . PRO A 1 71 ? -11.672 22.854 13.951 1.00 52.25 71 PRO A O 1
ATOM 547 N N . ALA A 1 72 ? -13.731 22.129 14.509 1.00 52.81 72 ALA A N 1
ATOM 548 C CA . ALA A 1 72 ? -14.274 23.430 14.875 1.00 52.81 72 ALA A CA 1
ATOM 549 C C . ALA A 1 72 ? -13.423 24.047 16.004 1.00 52.81 72 ALA A C 1
ATOM 551 O O . ALA A 1 72 ? -13.672 23.804 17.183 1.00 52.81 72 ALA A O 1
ATOM 552 N N . GLY A 1 73 ? -12.365 24.787 15.658 1.00 52.72 73 GLY A N 1
ATOM 553 C CA . GLY A 1 73 ? -11.393 25.224 16.658 1.00 52.72 73 GLY A CA 1
ATOM 554 C C . GLY A 1 73 ? -10.079 25.839 16.179 1.00 52.72 73 GLY A C 1
ATOM 555 O O . GLY A 1 73 ? -9.406 26.438 17.013 1.00 52.72 73 GLY A O 1
ATOM 556 N N . SER A 1 74 ? -9.698 25.785 14.899 1.00 55.28 74 SER A N 1
ATOM 557 C CA . SER A 1 74 ? -8.515 26.526 14.431 1.00 55.28 74 SER A CA 1
ATOM 558 C C . SER A 1 74 ? -8.925 27.736 13.601 1.00 55.28 74 SER A C 1
ATOM 560 O O . SER A 1 74 ? -8.999 27.705 12.375 1.00 55.28 74 SER A O 1
ATOM 562 N N . SER A 1 75 ? -9.217 28.849 14.285 1.00 50.75 75 SER A N 1
ATOM 563 C CA . SER A 1 75 ? -9.361 30.134 13.606 1.00 50.75 75 SER A CA 1
ATOM 564 C C . SER A 1 75 ? -8.035 30.464 12.922 1.00 50.75 75 SER A C 1
ATOM 566 O O . SER A 1 75 ? -7.056 30.827 13.582 1.00 50.75 75 SER A O 1
ATOM 568 N N . ARG A 1 76 ? -8.007 30.368 11.595 1.00 56.84 76 ARG A N 1
ATOM 569 C CA . ARG A 1 76 ? -6.924 30.886 10.765 1.00 56.84 76 ARG A CA 1
ATOM 570 C C . ARG A 1 76 ? -6.879 32.406 10.966 1.00 56.84 76 ARG A C 1
ATOM 572 O O . ARG A 1 76 ? -7.695 33.149 10.419 1.00 56.84 76 ARG A O 1
ATOM 579 N N . ARG A 1 77 ? -5.989 32.882 11.843 1.00 49.38 77 ARG A N 1
ATOM 580 C CA . ARG A 1 77 ? -5.686 34.312 11.960 1.00 49.38 77 ARG A CA 1
ATOM 581 C C . ARG A 1 77 ? -4.963 34.731 10.678 1.00 49.38 77 ARG A C 1
ATOM 583 O O . ARG A 1 77 ? -3.884 34.224 10.410 1.00 49.38 77 ARG A O 1
ATOM 590 N N . ARG A 1 78 ? -5.683 35.574 9.931 1.00 55.22 78 ARG A N 1
ATOM 591 C CA . ARG A 1 78 ? -5.309 36.563 8.903 1.00 55.22 78 ARG A CA 1
ATOM 592 C C . ARG A 1 78 ? -3.884 36.534 8.367 1.00 55.22 78 ARG A C 1
ATOM 594 O O . ARG A 1 78 ? -2.955 36.730 9.175 1.00 55.22 78 ARG A O 1
#

Sequence (78 aa):
MLVLHGTLDNWVPVQQARDLAAHLRAGSPSPVLSAELPGAQHGFDVFASPRFRAVVDGIERFLAPLEDHEPAGSSRRR

Foldseek 3Di:
DEAEEECAAPPQHVVVSVVVQVVCVVPPPDDYHYDYDYPAYPPLCVDPDPSVVVVVVVVCVVCVVVVVCPDPDDDPDD

InterPro domains:
  IPR029058 Alpha/Beta hydrolase fold [G3DSA:3.40.50.1820] (1-70)
  IPR029058 Alpha/Beta hydrolase fold [SSF53474] (1-64)

pLDDT: mean 90.02, std 14.42, range [49.38, 98.56]

Organism: NCBI:txid173362

Secondary structure (DSSP, 8-state):
-EEEEETT-SSS-HHHHHHHHHHHHHH-SS--EEEEETT--TTTTSS--HHHHHHHHHHHHHHHHHHHT--TT-----

Radius of gyration: 15.85 Å; chains: 1; bounding box: 27×48×31 Å